Protein AF-A0A9E4IMP9-F1 (afdb_monomer_lite)

Radius of gyration: 40.59 Å; chains: 1; bounding box: 114×47×84 Å

Sequence (137 aa):
MVL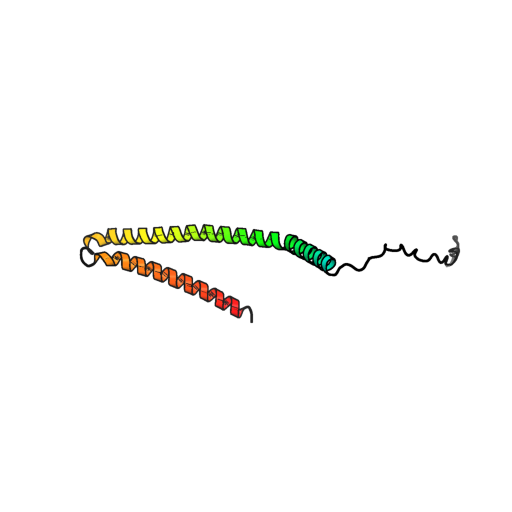ASGDEPRPSDEPAAGTAAPEAEAHPDESPTDPAEALAELRDVALAYFRQEAVDPLRRLAAWLGFGLLGGVFVCTGLVLLALGGLRALQTETGEHLTGSLSWTPYAIVLAGVLVVFLFARSAARARRRDAAEDAQ

Secondary structure (DSSP, 8-state):
--------PPP-----------------------HHHHHHHHHHHHHHHHHHHHHHHHHHHHHHHHHHHHHHHHHHHHHHHHHHHHHHHHHHHHTTTS-GGGTTHHHHHHHHHHHHHHHHHHHHHHHHHHHHHHTT-

Structure (mmCIF, N/CA/C/O backbone):
data_AF-A0A9E4IMP9-F1
#
_entry.id   AF-A0A9E4IMP9-F1
#
loop_
_atom_site.group_PDB
_atom_site.id
_atom_site.type_symbol
_atom_site.label_atom_id
_atom_site.label_alt_id
_atom_site.label_comp_id
_atom_site.label_asym_id
_atom_site.label_entity_id
_atom_site.label_seq_id
_atom_site.pdbx_PDB_ins_code
_atom_site.Cartn_x
_atom_site.Cartn_y
_atom_site.Cartn_z
_atom_site.occupancy
_atom_site.B_iso_or_equiv
_atom_site.auth_seq_id
_atom_site.auth_comp_id
_atom_site.auth_asym_id
_atom_site.auth_atom_id
_atom_site.pdbx_PDB_model_num
ATOM 1 N N . MET A 1 1 ? 81.495 39.789 -25.990 1.00 43.84 1 MET A N 1
ATOM 2 C CA . MET A 1 1 ? 82.438 38.653 -25.933 1.00 43.84 1 MET A CA 1
ATOM 3 C C . MET A 1 1 ? 81.567 37.398 -26.059 1.00 43.84 1 MET A C 1
ATOM 5 O O . MET A 1 1 ? 80.940 37.053 -25.076 1.00 43.84 1 MET A O 1
ATOM 9 N N . VAL A 1 2 ? 81.202 36.863 -27.242 1.00 49.62 2 VAL A N 1
ATOM 10 C CA . VAL A 1 2 ? 82.016 36.474 -28.429 1.00 49.62 2 VAL A CA 1
ATOM 11 C C . VAL A 1 2 ? 83.122 35.550 -27.896 1.00 49.62 2 VAL A C 1
ATOM 13 O O . VAL A 1 2 ? 83.942 36.052 -27.138 1.00 49.62 2 VAL A O 1
ATOM 16 N N . LEU A 1 3 ? 83.133 34.218 -28.065 1.00 47.50 3 LEU A N 1
ATOM 17 C CA . LEU A 1 3 ? 82.966 33.312 -29.229 1.00 47.50 3 LEU A CA 1
ATOM 18 C C . LEU A 1 3 ? 82.565 31.908 -28.696 1.00 47.50 3 LEU A C 1
ATOM 20 O O . LEU A 1 3 ? 82.992 31.571 -27.599 1.00 47.50 3 LEU A O 1
ATOM 24 N N . ALA A 1 4 ? 81.665 31.112 -29.282 1.00 53.44 4 ALA A N 1
ATOM 25 C CA . ALA A 1 4 ? 81.585 30.531 -30.634 1.00 53.44 4 ALA A CA 1
ATOM 26 C C . ALA A 1 4 ? 82.435 29.257 -30.846 1.00 53.44 4 ALA A C 1
ATOM 28 O O . ALA A 1 4 ? 83.555 29.161 -30.355 1.00 53.44 4 ALA A O 1
ATOM 29 N N . SER A 1 5 ? 81.880 28.379 -31.697 1.00 56.06 5 SER A N 1
ATOM 30 C CA . SER A 1 5 ? 82.430 27.150 -32.298 1.00 56.06 5 SER A CA 1
ATOM 31 C C . SER A 1 5 ? 82.220 25.894 -31.449 1.00 56.06 5 SER A C 1
ATOM 33 O O . SER A 1 5 ? 82.822 25.753 -30.395 1.00 56.06 5 SER A O 1
ATOM 35 N N . GLY A 1 6 ? 81.305 24.988 -31.788 1.00 56.25 6 GLY A N 1
ATOM 36 C CA . GLY A 1 6 ? 81.098 24.316 -33.083 1.00 56.25 6 GLY A CA 1
ATOM 37 C C . GLY A 1 6 ? 81.209 22.823 -32.739 1.00 56.25 6 GLY A C 1
ATOM 38 O O . GLY A 1 6 ? 82.089 22.456 -31.972 1.00 56.25 6 GLY A O 1
ATOM 39 N N . ASP A 1 7 ? 80.283 21.942 -33.078 1.00 54.56 7 ASP A N 1
ATOM 40 C CA . ASP A 1 7 ? 79.942 21.542 -34.433 1.00 54.56 7 ASP A CA 1
ATOM 41 C C . ASP A 1 7 ? 78.719 20.617 -34.298 1.00 54.56 7 ASP A C 1
ATOM 43 O O . ASP A 1 7 ? 78.761 19.696 -33.491 1.00 54.56 7 ASP A O 1
ATOM 47 N N . GLU A 1 8 ? 77.629 20.862 -35.019 1.00 62.88 8 GLU A N 1
ATOM 48 C CA . GLU A 1 8 ? 77.058 19.802 -35.854 1.00 62.88 8 GLU A CA 1
ATOM 49 C C . GLU A 1 8 ? 76.106 20.409 -36.899 1.00 62.88 8 GLU A C 1
ATOM 51 O O . GLU A 1 8 ? 75.401 21.392 -36.630 1.00 62.88 8 GLU A O 1
ATOM 56 N N . PRO A 1 9 ? 76.160 19.888 -38.135 1.00 60.47 9 PRO A N 1
ATOM 57 C CA . PRO A 1 9 ? 75.610 20.528 -39.312 1.00 60.47 9 PRO A CA 1
ATOM 58 C C . PRO A 1 9 ? 74.088 20.397 -39.422 1.00 60.47 9 PRO A C 1
ATOM 60 O O . PRO A 1 9 ? 73.427 19.524 -38.870 1.00 60.47 9 PRO A O 1
ATOM 63 N N . ARG A 1 10 ? 73.562 21.354 -40.178 1.00 59.31 10 ARG A N 1
ATOM 64 C CA . ARG A 1 10 ? 72.162 21.644 -40.474 1.00 59.31 10 ARG A CA 1
ATOM 65 C C . ARG A 1 10 ? 71.454 20.541 -41.306 1.00 59.31 10 ARG A C 1
ATOM 67 O O . ARG A 1 10 ? 72.114 19.671 -41.862 1.00 59.31 10 ARG A O 1
ATOM 74 N N . PRO A 1 11 ? 70.112 20.627 -41.434 1.00 62.69 11 PRO A N 1
ATOM 75 C CA . PRO A 1 11 ? 69.240 19.632 -42.048 1.00 62.69 11 PRO A CA 1
ATOM 76 C C . PRO A 1 11 ? 69.387 19.627 -43.570 1.00 62.69 11 PRO A C 1
ATOM 78 O O . PRO A 1 11 ? 69.729 20.667 -44.135 1.00 62.69 11 PRO A O 1
ATOM 81 N N . SER A 1 12 ? 69.041 18.500 -44.200 1.00 59.84 12 SER A N 1
ATOM 82 C CA . SER A 1 12 ? 68.355 18.346 -45.505 1.00 59.84 12 SER A CA 1
ATOM 83 C C . SER A 1 12 ? 68.834 17.069 -46.196 1.00 59.84 12 SER A C 1
ATOM 85 O O . SER A 1 12 ? 69.651 17.153 -47.096 1.00 59.84 12 SER A O 1
ATOM 87 N N . ASP A 1 13 ? 68.306 15.916 -45.787 1.00 53.47 13 ASP A N 1
ATOM 88 C CA . ASP A 1 13 ? 68.267 14.696 -46.607 1.00 53.47 13 ASP A CA 1
ATOM 89 C C . ASP A 1 13 ? 67.011 13.897 -46.220 1.00 53.47 13 ASP A C 1
ATOM 91 O O . ASP A 1 13 ? 67.060 12.732 -45.837 1.00 53.47 13 ASP A O 1
ATOM 95 N N . GLU A 1 14 ? 65.851 14.555 -46.270 1.00 59.81 14 GLU A N 1
ATOM 96 C CA . GLU A 1 14 ? 64.596 13.832 -46.456 1.00 59.81 14 GLU A CA 1
ATOM 97 C C . GLU A 1 14 ? 64.316 13.871 -47.965 1.00 59.81 14 GLU A C 1
ATOM 99 O O . GLU A 1 14 ? 63.951 14.929 -48.493 1.00 59.81 14 GLU A O 1
ATOM 104 N N . PRO A 1 15 ? 64.583 12.785 -48.715 1.00 58.00 15 PRO A N 1
ATOM 105 C CA . PRO A 1 15 ? 64.223 12.741 -50.116 1.00 58.00 15 PRO A CA 1
ATOM 106 C C . PRO A 1 15 ? 62.699 12.759 -50.213 1.00 58.00 15 PRO A C 1
ATOM 108 O O . PRO A 1 15 ? 62.017 11.806 -49.851 1.00 58.00 15 PRO A O 1
ATOM 111 N N . ALA A 1 16 ? 62.205 13.903 -50.678 1.00 50.81 16 ALA A N 1
ATOM 112 C CA . ALA A 1 16 ? 61.008 14.100 -51.478 1.00 50.81 16 ALA A CA 1
ATOM 113 C C . ALA A 1 16 ? 60.050 12.901 -51.569 1.00 50.81 16 ALA A C 1
ATOM 115 O O . ALA A 1 16 ? 60.331 11.917 -52.249 1.00 50.81 16 ALA A O 1
ATOM 116 N N . ALA A 1 17 ? 58.856 13.092 -51.003 1.00 54.50 17 ALA A N 1
ATOM 117 C CA . ALA A 1 17 ? 57.592 12.859 -51.701 1.00 54.50 17 ALA A CA 1
ATOM 118 C C . ALA A 1 17 ? 57.585 11.643 -52.650 1.00 54.50 17 ALA A C 1
ATOM 120 O O . ALA A 1 17 ? 57.428 11.768 -53.865 1.00 54.50 17 ALA A O 1
ATOM 121 N N . GLY A 1 18 ? 57.725 10.454 -52.070 1.00 46.38 18 GLY A N 1
ATOM 122 C CA . GLY A 1 18 ? 57.320 9.199 -52.683 1.00 46.38 18 GLY A CA 1
ATOM 123 C C . GLY A 1 18 ? 55.836 8.989 -52.431 1.00 46.38 18 GLY A C 1
ATOM 124 O O . GLY A 1 18 ? 55.446 8.413 -51.423 1.00 46.38 18 GLY A O 1
ATOM 125 N N . THR A 1 19 ? 55.020 9.503 -53.342 1.00 54.66 19 THR A N 1
ATOM 126 C CA . THR A 1 19 ? 53.596 9.208 -53.513 1.00 54.66 19 THR A CA 1
ATOM 127 C C . THR A 1 19 ? 53.361 7.692 -53.528 1.00 54.66 19 THR A C 1
ATOM 129 O O . THR A 1 19 ? 53.416 7.066 -54.582 1.00 54.66 19 THR A O 1
ATOM 132 N N . ALA A 1 20 ? 53.091 7.093 -52.371 1.00 52.06 20 ALA A N 1
ATOM 133 C CA . ALA A 1 20 ? 52.393 5.820 -52.279 1.00 52.06 20 ALA A CA 1
ATOM 134 C C . ALA A 1 20 ? 50.981 6.153 -51.806 1.00 52.06 20 ALA A C 1
ATOM 136 O O . ALA A 1 20 ? 50.750 6.503 -50.649 1.00 52.06 20 ALA A O 1
ATOM 137 N N . ALA A 1 21 ? 50.070 6.168 -52.776 1.00 53.25 21 ALA A N 1
ATOM 138 C CA . ALA A 1 21 ? 48.642 6.279 -52.563 1.00 53.25 21 ALA A CA 1
ATOM 139 C C . ALA A 1 21 ? 48.200 5.337 -51.430 1.00 53.25 21 ALA A C 1
ATOM 141 O O . ALA A 1 21 ? 48.771 4.252 -51.304 1.00 53.25 21 ALA A O 1
ATOM 142 N N . PRO A 1 22 ? 47.188 5.711 -50.629 1.00 59.06 22 PRO A N 1
ATOM 143 C CA . PRO A 1 22 ? 46.553 4.742 -49.756 1.00 59.06 22 PRO A CA 1
ATOM 144 C C . PRO A 1 22 ? 46.055 3.614 -50.658 1.00 59.06 22 PRO A C 1
ATOM 146 O O . PRO A 1 22 ? 45.218 3.846 -51.534 1.00 59.06 22 PRO A O 1
ATOM 149 N N . GLU A 1 23 ? 46.628 2.421 -50.503 1.00 56.97 23 GLU A N 1
ATOM 150 C CA . GLU A 1 23 ? 46.016 1.199 -50.995 1.00 56.97 23 GLU A CA 1
ATOM 151 C C . GLU A 1 23 ? 44.609 1.202 -50.421 1.00 56.97 23 GLU A C 1
ATOM 153 O O . GLU A 1 23 ? 44.392 1.060 -49.218 1.00 56.97 23 GLU A O 1
ATOM 158 N N . ALA A 1 24 ? 43.656 1.496 -51.298 1.00 59.00 24 ALA A N 1
ATOM 159 C CA . ALA A 1 24 ? 42.267 1.213 -51.077 1.00 59.00 24 ALA A CA 1
ATOM 160 C C . ALA A 1 24 ? 42.197 -0.297 -50.862 1.00 59.00 24 ALA A C 1
ATOM 162 O O . ALA A 1 24 ? 42.099 -1.061 -51.823 1.00 59.00 24 ALA A O 1
ATOM 163 N N . GLU A 1 25 ? 42.308 -0.726 -49.602 1.00 56.78 25 GLU A N 1
ATOM 164 C CA . GLU A 1 25 ? 41.742 -1.992 -49.183 1.00 56.78 25 GLU A CA 1
ATOM 165 C C . GLU A 1 25 ? 40.277 -1.914 -49.585 1.00 56.78 25 GLU A C 1
ATOM 167 O O . GLU A 1 25 ? 39.465 -1.199 -48.996 1.00 56.78 25 GLU A O 1
ATOM 172 N N . ALA A 1 26 ? 39.991 -2.557 -50.711 1.00 54.88 26 ALA A N 1
ATOM 173 C CA . ALA A 1 26 ? 38.660 -2.766 -51.205 1.00 54.88 26 ALA A CA 1
ATOM 174 C C . ALA A 1 26 ? 37.914 -3.519 -50.107 1.00 54.88 26 ALA A C 1
ATOM 176 O O . ALA A 1 26 ? 38.079 -4.729 -49.944 1.00 54.88 26 ALA A O 1
ATOM 177 N N . HIS A 1 27 ? 37.123 -2.775 -49.336 1.00 57.88 27 HIS A N 1
ATOM 178 C CA . HIS A 1 27 ? 36.066 -3.342 -48.525 1.00 57.88 27 HIS A CA 1
ATOM 179 C C . HIS A 1 27 ? 35.251 -4.237 -49.468 1.00 57.88 27 HIS A C 1
ATOM 181 O O . HIS A 1 27 ? 34.791 -3.739 -50.503 1.00 57.88 27 HIS A O 1
ATOM 187 N N . PRO A 1 28 ? 35.167 -5.554 -49.215 1.00 64.62 28 PRO A N 1
ATOM 188 C CA . PRO A 1 28 ? 34.462 -6.448 -50.112 1.00 64.62 28 PRO A CA 1
ATOM 189 C C . PRO A 1 28 ? 33.013 -5.968 -50.203 1.00 64.62 28 PRO A C 1
ATOM 191 O O . PRO A 1 28 ? 32.374 -5.724 -49.184 1.00 64.62 28 PRO A O 1
ATOM 194 N N . ASP A 1 29 ? 32.587 -5.759 -51.446 1.00 53.56 29 ASP A N 1
ATOM 195 C CA . ASP A 1 29 ? 31.243 -5.467 -51.943 1.00 53.56 29 ASP A CA 1
ATOM 196 C C . ASP A 1 29 ? 30.131 -5.684 -50.898 1.00 53.56 29 ASP A C 1
ATOM 198 O O . ASP A 1 29 ? 29.683 -6.810 -50.670 1.00 53.56 29 ASP A O 1
ATOM 202 N N . GLU A 1 30 ? 29.690 -4.602 -50.246 1.00 60.16 30 GLU A N 1
ATOM 203 C CA . GLU A 1 30 ? 28.435 -4.606 -49.498 1.00 60.16 30 GLU A CA 1
ATOM 204 C C . GLU A 1 30 ? 27.300 -4.709 -50.521 1.00 60.16 30 GLU A C 1
ATOM 206 O O . GLU A 1 30 ? 26.788 -3.715 -51.039 1.00 60.16 30 GLU A O 1
ATOM 211 N N . SER A 1 31 ? 26.935 -5.946 -50.857 1.00 63.62 31 SER A N 1
ATOM 212 C CA . SER A 1 31 ? 25.719 -6.250 -51.605 1.00 63.62 31 SER A CA 1
ATOM 213 C C . SER A 1 31 ? 24.531 -5.532 -50.953 1.00 63.62 31 SER A C 1
ATOM 215 O O . SER A 1 31 ? 24.457 -5.531 -49.723 1.00 63.62 31 SER A O 1
ATOM 217 N N . PRO A 1 32 ? 23.597 -4.945 -51.729 1.00 60.81 32 PRO A N 1
ATOM 218 C CA . PRO A 1 32 ? 22.490 -4.169 -51.182 1.00 60.81 32 PRO A CA 1
ATOM 219 C C . PRO A 1 32 ? 21.728 -5.016 -50.165 1.00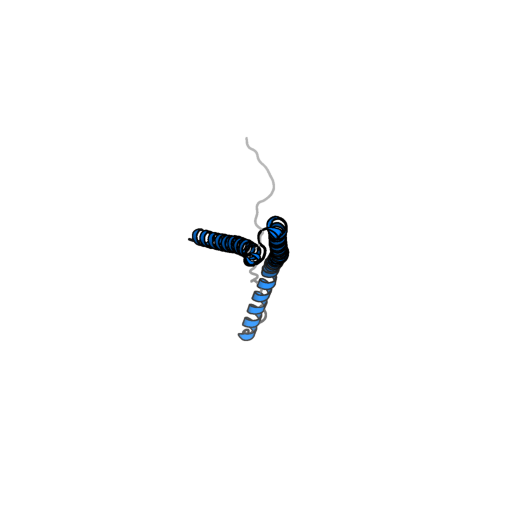 60.81 32 PRO A C 1
ATOM 221 O O . PRO A 1 32 ? 21.077 -5.991 -50.542 1.00 60.81 32 PRO A O 1
ATOM 224 N N . THR A 1 33 ? 21.853 -4.661 -48.884 1.00 67.69 33 THR A N 1
ATOM 225 C CA . THR A 1 33 ? 21.172 -5.329 -47.778 1.00 67.69 33 THR A CA 1
ATOM 226 C C . THR A 1 33 ? 19.691 -5.393 -48.119 1.00 67.69 33 THR A C 1
ATOM 228 O O . THR A 1 33 ? 19.067 -4.355 -48.371 1.00 67.69 33 THR A O 1
ATOM 231 N N . ASP A 1 34 ? 19.127 -6.602 -48.170 1.00 83.00 34 ASP A N 1
ATOM 232 C CA . ASP A 1 34 ? 17.681 -6.764 -48.292 1.00 83.00 34 ASP A CA 1
ATOM 233 C C . ASP A 1 34 ? 17.049 -5.908 -47.178 1.00 83.00 34 ASP A C 1
ATOM 235 O O . ASP A 1 34 ? 17.462 -6.027 -46.020 1.00 83.00 34 ASP A O 1
ATOM 239 N N . PRO A 1 35 ? 16.098 -5.001 -47.468 1.00 83.00 35 PRO A N 1
ATOM 240 C CA . PRO A 1 35 ? 15.471 -4.166 -46.443 1.00 83.00 35 PRO A CA 1
ATOM 241 C C . PRO A 1 35 ? 14.955 -4.967 -45.236 1.00 83.00 35 PRO A C 1
ATOM 243 O O . PRO A 1 35 ? 14.890 -4.429 -44.129 1.00 83.00 35 PRO A O 1
ATOM 246 N N . ALA A 1 36 ? 14.619 -6.250 -45.418 1.00 86.38 36 ALA A N 1
ATOM 247 C CA . ALA A 1 36 ? 14.261 -7.152 -44.325 1.00 86.38 36 ALA A CA 1
ATOM 248 C C . ALA A 1 36 ? 15.443 -7.506 -43.397 1.00 86.38 36 ALA A C 1
ATOM 250 O O . ALA A 1 36 ? 15.256 -7.609 -42.182 1.00 86.38 36 ALA A O 1
ATOM 251 N N . GLU A 1 37 ? 16.645 -7.668 -43.946 1.00 88.44 37 GLU A N 1
ATOM 252 C CA . GLU A 1 37 ? 17.877 -7.971 -43.211 1.00 88.44 37 GLU A CA 1
ATOM 253 C C . GLU A 1 37 ? 18.371 -6.742 -42.438 1.00 88.44 37 GLU A C 1
ATOM 255 O O . GLU A 1 37 ? 18.650 -6.843 -41.244 1.00 88.44 37 GLU A O 1
ATOM 260 N N . ALA A 1 38 ? 18.305 -5.551 -43.042 1.00 86.88 38 ALA A N 1
ATOM 261 C CA . ALA A 1 38 ? 18.614 -4.293 -42.354 1.00 86.88 38 ALA A CA 1
ATOM 262 C C . ALA A 1 38 ? 17.669 -4.037 -41.161 1.00 86.88 38 ALA A C 1
ATOM 264 O O . ALA A 1 38 ? 18.096 -3.611 -40.087 1.00 86.88 38 ALA A O 1
ATOM 265 N N . LEU A 1 39 ? 16.370 -4.337 -41.312 1.00 91.00 39 LEU A N 1
ATOM 266 C CA . LEU A 1 39 ? 15.404 -4.265 -40.206 1.00 91.00 39 LEU A CA 1
ATOM 267 C C . LEU A 1 39 ? 15.713 -5.278 -39.095 1.00 91.00 39 LEU A C 1
ATOM 269 O O . LEU A 1 39 ? 15.497 -4.984 -37.915 1.00 91.00 39 LEU A O 1
ATOM 273 N N . ALA A 1 40 ? 16.175 -6.473 -39.465 1.00 92.62 40 ALA A N 1
ATOM 274 C CA . ALA A 1 40 ? 16.565 -7.509 -38.518 1.00 92.62 40 ALA A CA 1
ATOM 275 C C . ALA A 1 40 ? 17.842 -7.139 -37.744 1.00 92.62 40 ALA A C 1
ATOM 277 O O . ALA A 1 40 ? 17.940 -7.432 -36.557 1.00 92.62 40 ALA A O 1
ATOM 278 N N . GLU A 1 41 ? 18.776 -6.430 -38.364 1.00 89.38 41 GLU A N 1
ATOM 279 C CA . GLU A 1 41 ? 19.962 -5.920 -37.679 1.00 89.38 41 GLU A CA 1
ATOM 280 C C . GLU A 1 41 ? 19.612 -4.757 -36.736 1.00 89.38 41 GLU A C 1
ATOM 282 O O . GLU A 1 41 ? 19.968 -4.768 -35.556 1.00 89.38 41 GLU A O 1
ATOM 287 N N . LEU A 1 42 ? 18.804 -3.799 -37.206 1.00 90.06 42 LEU A N 1
ATOM 288 C CA . LEU A 1 42 ? 18.329 -2.667 -36.400 1.00 90.06 42 LEU A CA 1
ATOM 289 C C . LEU A 1 42 ? 17.556 -3.121 -35.157 1.00 90.06 42 LEU A C 1
ATOM 291 O O . LEU A 1 42 ? 17.778 -2.593 -34.063 1.00 90.06 42 LEU A O 1
ATOM 295 N N . ARG A 1 43 ? 16.647 -4.098 -35.300 1.00 92.62 43 ARG A N 1
ATOM 296 C CA . ARG A 1 43 ? 15.903 -4.632 -34.148 1.00 92.62 43 ARG A CA 1
ATOM 297 C C . ARG A 1 43 ? 16.840 -5.346 -33.173 1.00 92.62 43 ARG A C 1
ATOM 299 O O . ARG A 1 43 ? 16.618 -5.234 -31.972 1.00 92.62 43 ARG A O 1
ATOM 306 N N . ASP A 1 44 ? 17.850 -6.068 -33.658 1.00 93.12 44 ASP A N 1
ATOM 307 C CA . ASP A 1 44 ? 18.734 -6.865 -32.808 1.00 93.12 44 ASP A CA 1
ATOM 308 C C . ASP A 1 44 ? 19.645 -5.936 -31.995 1.00 93.12 44 ASP A C 1
ATOM 310 O O . ASP A 1 44 ? 19.778 -6.115 -30.781 1.00 93.12 44 ASP A O 1
ATOM 314 N N . VAL A 1 45 ? 20.154 -4.865 -32.613 1.00 89.62 45 VAL A N 1
ATOM 315 C CA . VAL A 1 45 ? 20.899 -3.794 -31.929 1.00 89.62 45 VAL A CA 1
ATOM 316 C C . VAL A 1 45 ? 20.010 -3.050 -30.925 1.00 89.62 45 VAL A C 1
ATOM 318 O O . VAL A 1 45 ? 20.413 -2.843 -29.776 1.00 89.62 45 VAL A O 1
ATOM 321 N N . ALA A 1 46 ? 18.777 -2.695 -31.302 1.00 89.38 46 ALA A N 1
ATOM 322 C CA . ALA A 1 46 ? 17.835 -2.044 -30.391 1.00 89.38 46 ALA A CA 1
ATOM 323 C C . ALA A 1 46 ? 17.498 -2.940 -29.189 1.00 89.38 46 ALA A C 1
ATOM 325 O O . ALA A 1 46 ? 17.508 -2.487 -28.042 1.00 89.38 46 ALA A O 1
ATOM 326 N N . LEU A 1 47 ? 17.239 -4.227 -29.431 1.00 89.50 47 LEU A N 1
ATOM 327 C CA . LEU A 1 47 ? 16.936 -5.199 -28.387 1.00 89.50 47 LEU A CA 1
ATOM 328 C C . LEU A 1 47 ? 18.141 -5.423 -27.467 1.00 89.50 47 LEU A C 1
ATOM 330 O O . LEU A 1 47 ? 17.961 -5.517 -26.252 1.00 89.50 47 LEU A O 1
ATOM 334 N N . ALA A 1 48 ? 19.356 -5.466 -28.016 1.00 88.19 48 ALA A N 1
ATOM 335 C CA . ALA A 1 48 ? 20.588 -5.564 -27.241 1.00 88.19 48 ALA A CA 1
ATOM 336 C C . ALA A 1 48 ? 20.770 -4.355 -26.311 1.00 88.19 48 ALA A C 1
ATOM 338 O O . ALA A 1 48 ? 21.091 -4.540 -25.135 1.00 88.19 48 ALA A O 1
ATOM 339 N N . TYR A 1 49 ? 20.471 -3.145 -26.791 1.00 85.75 49 TYR A N 1
ATOM 340 C CA . TYR A 1 49 ? 20.529 -1.930 -25.977 1.00 85.75 49 TYR A CA 1
ATOM 341 C C . TYR A 1 49 ? 19.481 -1.936 -24.859 1.00 85.75 49 TYR A C 1
ATOM 343 O O . TYR A 1 49 ? 19.812 -1.720 -23.694 1.00 85.75 49 TYR A O 1
ATOM 351 N N . PHE A 1 50 ? 18.228 -2.288 -25.174 1.00 87.38 50 PHE A N 1
ATOM 352 C CA . PHE A 1 50 ? 17.202 -2.474 -24.145 1.00 87.38 50 PHE A CA 1
ATOM 353 C C . PHE A 1 50 ? 17.615 -3.540 -23.127 1.00 87.38 50 PHE A C 1
ATOM 355 O O . PHE A 1 50 ? 17.398 -3.367 -21.934 1.00 87.38 50 PHE A O 1
ATOM 362 N N . ARG A 1 51 ? 18.237 -4.641 -23.552 1.00 84.38 51 ARG A N 1
ATOM 363 C CA . ARG A 1 51 ? 18.700 -5.690 -22.635 1.00 84.38 51 ARG A CA 1
ATOM 364 C C . ARG A 1 51 ? 19.842 -5.209 -21.734 1.00 84.38 51 ARG A C 1
ATOM 366 O O . ARG A 1 51 ? 19.892 -5.630 -20.583 1.00 84.38 51 ARG A O 1
ATOM 373 N N . GLN A 1 52 ? 20.736 -4.359 -22.229 1.00 81.75 52 GLN A N 1
ATOM 374 C CA . GLN A 1 52 ? 21.846 -3.819 -21.441 1.00 81.75 52 GLN A CA 1
ATOM 375 C C . GLN A 1 52 ? 21.363 -2.771 -20.443 1.00 81.75 52 GLN A C 1
ATOM 377 O O . GLN A 1 52 ? 21.633 -2.891 -19.249 1.00 81.75 52 GLN A O 1
ATOM 382 N N . GLU A 1 53 ? 20.565 -1.815 -20.905 1.00 83.44 53 GLU A N 1
ATOM 383 C CA . GLU A 1 53 ? 20.205 -0.664 -20.084 1.00 83.44 53 GLU A CA 1
ATOM 384 C C . GLU A 1 53 ? 18.934 -0.898 -19.253 1.00 83.44 53 GLU A C 1
ATOM 386 O O . GLU A 1 53 ? 18.753 -0.249 -18.227 1.00 83.44 53 GLU A O 1
ATOM 391 N N . ALA A 1 54 ? 18.046 -1.833 -19.634 1.00 85.44 54 ALA A N 1
ATOM 392 C CA . ALA A 1 54 ? 16.768 -2.044 -18.938 1.00 85.44 54 ALA A CA 1
ATOM 393 C C . ALA A 1 54 ? 16.803 -3.108 -17.829 1.00 85.44 54 ALA A C 1
ATOM 395 O O . ALA A 1 54 ? 15.914 -3.124 -16.973 1.00 85.44 54 ALA A O 1
ATOM 396 N N . VAL A 1 55 ? 17.799 -4.000 -17.794 1.00 87.19 55 VAL A N 1
ATOM 397 C CA . VAL A 1 55 ? 17.842 -5.078 -16.785 1.00 87.19 55 VAL A CA 1
ATOM 398 C C . VAL A 1 55 ? 18.071 -4.522 -15.380 1.00 87.19 55 VAL A C 1
ATOM 400 O O . VAL A 1 55 ? 17.359 -4.897 -14.445 1.00 87.19 55 VAL A O 1
ATOM 403 N N . ASP A 1 56 ? 19.014 -3.596 -15.229 1.00 84.69 56 ASP A N 1
ATOM 404 C CA . ASP A 1 56 ? 19.292 -2.943 -13.950 1.00 84.69 56 ASP A CA 1
ATOM 405 C C . ASP A 1 56 ? 18.105 -2.131 -13.399 1.00 84.69 56 ASP A C 1
ATOM 407 O O . ASP A 1 56 ? 17.734 -2.343 -12.234 1.00 84.69 56 ASP A O 1
ATOM 411 N N . PRO A 1 57 ? 17.440 -1.252 -14.176 1.00 86.31 57 PRO A N 1
ATOM 412 C CA . PRO A 1 57 ? 16.255 -0.548 -13.696 1.00 86.31 57 PRO A CA 1
ATOM 413 C C . PRO A 1 57 ? 15.084 -1.500 -13.427 1.00 86.31 57 PRO A C 1
ATOM 415 O O . PRO A 1 57 ? 14.389 -1.321 -12.423 1.00 86.31 57 PRO A O 1
ATOM 418 N N . LEU A 1 58 ? 14.896 -2.558 -14.224 1.00 91.12 58 LEU A N 1
ATOM 419 C CA . LEU A 1 58 ? 13.840 -3.541 -13.971 1.00 91.12 58 LEU A CA 1
ATOM 420 C C . LEU A 1 58 ? 14.086 -4.325 -12.676 1.00 91.12 58 LEU A C 1
ATOM 422 O O . LEU A 1 58 ? 13.149 -4.550 -11.908 1.00 91.12 58 LEU A O 1
ATOM 426 N N . ARG A 1 59 ? 15.338 -4.691 -12.378 1.00 90.56 59 ARG A N 1
ATOM 427 C CA . ARG A 1 59 ? 15.690 -5.370 -11.121 1.00 90.56 59 ARG A CA 1
ATOM 428 C C . ARG A 1 59 ? 15.419 -4.482 -9.909 1.00 90.56 59 ARG A C 1
ATOM 430 O O . ARG A 1 59 ? 14.897 -4.964 -8.903 1.00 90.56 59 ARG A O 1
ATOM 437 N N . ARG A 1 60 ? 15.736 -3.187 -10.003 1.00 89.44 60 ARG A N 1
ATOM 438 C CA . ARG A 1 60 ? 15.432 -2.208 -8.945 1.00 89.44 60 ARG A CA 1
ATOM 439 C C . ARG A 1 60 ? 13.926 -2.036 -8.754 1.00 89.44 60 ARG A C 1
ATOM 441 O O . ARG A 1 60 ? 13.466 -2.035 -7.614 1.00 89.44 60 ARG A O 1
ATOM 448 N N . LEU A 1 61 ? 13.161 -1.957 -9.842 1.00 93.69 61 LEU A N 1
ATOM 449 C CA . LEU A 1 61 ? 11.702 -1.875 -9.790 1.00 93.69 61 LEU A CA 1
ATOM 450 C C . LEU A 1 61 ? 11.084 -3.134 -9.173 1.00 93.69 61 LEU A C 1
ATOM 452 O O . LEU A 1 61 ? 10.217 -3.025 -8.310 1.00 93.69 61 LEU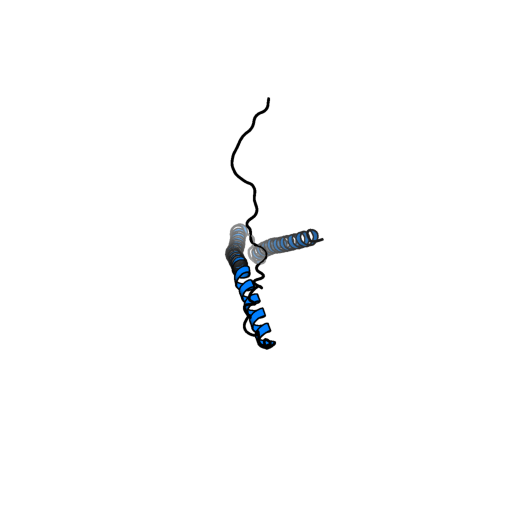 A O 1
ATOM 456 N N . ALA A 1 62 ? 11.553 -4.319 -9.567 1.00 91.31 62 ALA A N 1
ATOM 457 C CA . ALA A 1 62 ? 11.092 -5.589 -9.014 1.00 91.31 62 ALA A CA 1
ATOM 458 C C . ALA A 1 62 ? 11.388 -5.691 -7.511 1.00 91.31 62 ALA A C 1
ATOM 460 O O . ALA A 1 62 ? 10.518 -6.097 -6.742 1.00 91.31 62 ALA A O 1
ATOM 461 N N . ALA A 1 63 ? 12.578 -5.265 -7.078 1.00 93.81 63 ALA A N 1
ATOM 462 C CA . ALA A 1 63 ? 12.919 -5.201 -5.661 1.00 93.81 63 ALA A CA 1
ATOM 463 C C . ALA A 1 63 ? 12.003 -4.223 -4.909 1.00 93.81 63 ALA A C 1
ATOM 465 O O . ALA A 1 63 ? 11.412 -4.598 -3.899 1.00 93.81 63 ALA A O 1
ATOM 466 N N . TRP A 1 64 ? 11.825 -3.000 -5.419 1.00 94.19 64 TRP A N 1
ATOM 467 C CA . TRP A 1 64 ? 10.940 -1.999 -4.814 1.00 94.19 64 TRP A CA 1
ATOM 468 C C . TRP A 1 64 ? 9.492 -2.489 -4.711 1.00 94.19 64 TRP A C 1
ATOM 470 O O . TRP A 1 64 ? 8.873 -2.372 -3.654 1.00 94.19 64 TRP A O 1
ATOM 480 N N . LEU A 1 65 ? 8.972 -3.100 -5.776 1.00 95.75 65 LEU A N 1
ATOM 481 C CA . LEU A 1 65 ? 7.634 -3.676 -5.792 1.00 95.75 65 LEU A CA 1
ATOM 482 C C . LEU A 1 65 ? 7.515 -4.834 -4.796 1.00 95.75 65 LEU A C 1
ATOM 484 O O . LEU A 1 65 ? 6.522 -4.909 -4.079 1.00 95.75 65 LEU A O 1
ATOM 488 N N . GLY A 1 66 ? 8.532 -5.694 -4.703 1.00 95.75 66 GLY A N 1
ATOM 489 C CA . GLY A 1 66 ? 8.594 -6.779 -3.724 1.00 95.75 66 GLY A CA 1
ATOM 490 C C . GLY A 1 66 ? 8.551 -6.269 -2.281 1.00 95.75 66 GLY A C 1
ATOM 491 O O . GLY A 1 66 ? 7.739 -6.747 -1.487 1.00 95.75 66 GLY A O 1
ATOM 492 N N . PHE A 1 67 ? 9.349 -5.249 -1.952 1.00 94.88 67 PHE A N 1
ATOM 493 C CA . PHE A 1 67 ? 9.300 -4.595 -0.639 1.00 94.88 67 PHE A CA 1
ATOM 494 C C . PHE A 1 67 ? 7.949 -3.916 -0.383 1.00 94.88 67 PHE A C 1
ATOM 496 O O . PHE A 1 67 ? 7.424 -4.001 0.728 1.00 94.88 67 PHE A O 1
ATOM 503 N N . GLY A 1 68 ? 7.356 -3.296 -1.405 1.00 94.19 68 GLY A N 1
ATOM 504 C CA . GLY A 1 68 ? 6.021 -2.706 -1.331 1.00 94.19 68 GLY A CA 1
ATOM 505 C C . GLY A 1 68 ? 4.932 -3.744 -1.054 1.00 94.19 68 GLY A C 1
ATOM 506 O O . GLY A 1 68 ? 4.070 -3.515 -0.209 1.00 94.19 68 GLY A O 1
ATOM 507 N N . LEU A 1 69 ? 4.994 -4.906 -1.705 1.00 96.50 69 LEU A N 1
ATOM 508 C CA . LEU A 1 69 ? 4.048 -6.002 -1.497 1.00 96.50 69 LEU A CA 1
ATOM 509 C C . LEU A 1 69 ? 4.188 -6.601 -0.098 1.00 96.50 69 LEU A C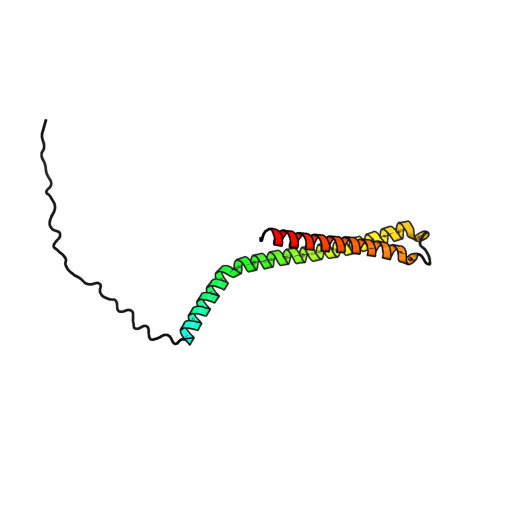 1
ATOM 511 O O . LEU A 1 69 ? 3.190 -6.779 0.597 1.00 96.50 69 LEU A O 1
ATOM 515 N N . LEU A 1 70 ? 5.423 -6.860 0.334 1.00 97.19 70 LEU A N 1
ATOM 516 C CA . LEU A 1 70 ? 5.703 -7.403 1.660 1.00 97.19 70 LEU A CA 1
ATOM 517 C C . LEU A 1 70 ? 5.249 -6.438 2.764 1.00 97.19 70 LEU A C 1
ATOM 519 O O . LEU A 1 70 ? 4.558 -6.843 3.700 1.00 97.19 70 LEU A O 1
ATOM 523 N N . GLY A 1 71 ? 5.567 -5.150 2.615 1.00 95.69 71 GLY A N 1
ATOM 524 C CA . GLY A 1 71 ? 5.068 -4.099 3.497 1.00 95.69 71 GLY A CA 1
ATOM 525 C C . GLY A 1 71 ? 3.542 -4.006 3.468 1.00 95.69 71 GLY A C 1
ATOM 526 O O . GLY A 1 71 ? 2.914 -3.905 4.518 1.00 95.69 71 GLY A O 1
ATOM 527 N N . GLY A 1 72 ? 2.932 -4.124 2.287 1.00 95.25 72 GLY A N 1
ATOM 528 C CA . GLY A 1 72 ? 1.481 -4.140 2.109 1.00 95.25 72 GLY A CA 1
ATOM 529 C C . GLY A 1 72 ? 0.802 -5.283 2.863 1.00 95.25 72 GLY A C 1
ATOM 530 O O . GLY A 1 72 ? -0.189 -5.048 3.554 1.00 95.25 72 GLY A O 1
ATOM 531 N N . VAL A 1 73 ? 1.363 -6.494 2.807 1.00 97.31 73 VAL A N 1
ATOM 532 C CA . VAL A 1 73 ? 0.878 -7.649 3.582 1.00 97.31 73 VAL A CA 1
ATOM 533 C C . VAL A 1 73 ? 0.963 -7.370 5.081 1.00 97.31 73 VAL A C 1
ATOM 535 O O . VAL A 1 73 ? -0.003 -7.619 5.806 1.00 97.31 73 VAL A O 1
ATOM 538 N N . PHE A 1 74 ? 2.082 -6.815 5.549 1.00 97.31 74 PHE A N 1
ATOM 539 C CA . PHE A 1 74 ? 2.283 -6.514 6.966 1.00 97.31 74 PHE A CA 1
ATOM 540 C C . PHE A 1 74 ? 1.309 -5.440 7.470 1.00 97.31 74 PHE A C 1
ATOM 542 O O . PHE A 1 74 ? 0.672 -5.614 8.508 1.00 97.31 74 PHE A O 1
ATOM 549 N N . VAL A 1 75 ? 1.126 -4.363 6.700 1.00 94.50 75 VAL A N 1
ATOM 550 C CA . VAL A 1 75 ? 0.172 -3.286 7.006 1.00 94.50 75 VAL A CA 1
ATOM 551 C C . VAL A 1 75 ? -1.265 -3.805 6.992 1.00 94.50 75 VAL A C 1
ATOM 553 O O . VAL A 1 75 ? -2.019 -3.527 7.921 1.00 94.50 75 VAL A O 1
ATOM 556 N N . CYS A 1 76 ? -1.648 -4.588 5.980 1.00 94.12 76 CYS A N 1
ATOM 557 C CA . CYS A 1 76 ? -2.985 -5.174 5.892 1.00 94.12 76 CYS A CA 1
ATOM 558 C C . CYS A 1 76 ? -3.273 -6.082 7.095 1.00 94.12 76 CYS A C 1
ATOM 560 O O . CYS A 1 76 ? -4.293 -5.921 7.765 1.00 94.12 76 CYS A O 1
ATOM 562 N N . THR A 1 77 ? -2.331 -6.968 7.423 1.00 96.50 77 THR A N 1
ATOM 563 C CA . THR A 1 77 ? -2.435 -7.867 8.580 1.00 96.50 77 THR A CA 1
ATOM 564 C C . THR A 1 77 ? -2.547 -7.077 9.884 1.00 96.50 77 THR A C 1
ATOM 566 O O . THR A 1 77 ? -3.436 -7.343 10.692 1.00 96.50 77 THR A O 1
ATOM 569 N N . GLY A 1 78 ? -1.696 -6.066 10.077 1.00 94.75 78 GLY A N 1
ATOM 570 C CA . GLY A 1 78 ? -1.726 -5.203 11.256 1.00 94.75 78 GLY A CA 1
ATOM 571 C C . GLY A 1 78 ? -3.052 -4.459 11.414 1.00 94.75 78 GLY A C 1
ATOM 572 O O . GLY A 1 78 ? -3.592 -4.417 12.515 1.00 94.75 78 GLY A O 1
ATOM 573 N N . LEU A 1 79 ? -3.624 -3.937 10.325 1.00 92.69 79 LEU A N 1
ATOM 574 C CA . LEU A 1 79 ? -4.929 -3.267 10.354 1.00 92.69 79 LEU A CA 1
ATOM 575 C C . LEU A 1 79 ? -6.069 -4.223 10.725 1.00 92.69 79 LEU A C 1
ATOM 577 O O . LEU A 1 79 ? -6.946 -3.841 11.497 1.00 92.69 79 LEU A O 1
ATOM 581 N N . VAL A 1 80 ? -6.046 -5.465 10.230 1.00 91.88 80 VAL A N 1
ATOM 582 C CA . VAL A 1 80 ? -7.034 -6.490 10.611 1.00 91.88 80 VAL A CA 1
ATOM 583 C C . VAL A 1 80 ? -6.915 -6.827 12.095 1.00 91.88 80 VAL A C 1
ATOM 585 O O . VAL A 1 80 ? -7.920 -6.823 12.806 1.00 91.88 80 VAL A O 1
ATOM 588 N N . LEU A 1 81 ? -5.697 -7.075 12.583 1.00 92.38 81 LEU A N 1
ATOM 589 C CA . LEU A 1 81 ? -5.461 -7.365 13.998 1.00 92.38 81 LEU A CA 1
ATOM 590 C C . LEU A 1 81 ? -5.852 -6.186 14.893 1.00 92.38 81 LEU A C 1
ATOM 592 O O . LEU A 1 81 ? -6.466 -6.398 15.934 1.00 92.38 81 LEU A O 1
ATOM 596 N N . LEU A 1 82 ? -5.559 -4.953 14.478 1.00 90.94 82 LEU A N 1
ATOM 597 C CA . LEU A 1 82 ? -5.949 -3.747 15.203 1.00 90.94 82 LEU A CA 1
ATOM 598 C C . LEU A 1 82 ? -7.474 -3.588 15.251 1.00 90.94 82 LEU A C 1
ATOM 600 O O . LEU A 1 82 ? -8.019 -3.271 16.305 1.00 90.94 82 LEU A O 1
ATOM 604 N N . ALA A 1 83 ? -8.171 -3.852 14.143 1.00 89.25 83 ALA A N 1
ATOM 605 C CA . ALA A 1 83 ? -9.631 -3.816 14.092 1.00 89.25 83 ALA A CA 1
ATOM 606 C C . ALA A 1 83 ? -10.257 -4.883 15.004 1.00 89.25 83 ALA A C 1
ATOM 608 O O . ALA A 1 83 ? -11.163 -4.575 15.777 1.00 89.25 83 ALA A O 1
ATOM 609 N N . LEU A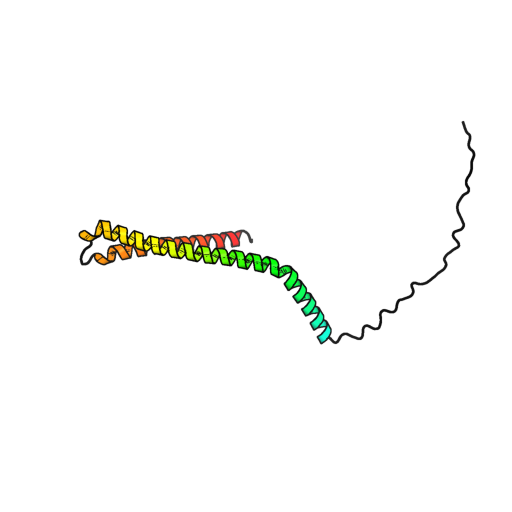 1 84 ? -9.747 -6.118 14.964 1.00 89.00 84 LEU A N 1
ATOM 610 C CA . LEU A 1 84 ? -10.202 -7.206 15.835 1.00 89.00 84 LEU A CA 1
ATOM 611 C C . LEU A 1 84 ? -9.892 -6.927 17.310 1.00 89.00 84 LEU A C 1
ATOM 613 O O . LEU A 1 84 ? -10.745 -7.149 18.166 1.00 89.00 84 LEU A O 1
ATOM 617 N N . GLY A 1 85 ? -8.700 -6.412 17.612 1.00 87.38 85 GLY A N 1
ATOM 618 C CA . GLY A 1 85 ? -8.293 -6.027 18.961 1.00 87.38 85 GLY A CA 1
ATOM 619 C C . GLY A 1 85 ? -9.147 -4.887 19.514 1.00 87.38 85 GLY A C 1
ATOM 620 O O . GLY A 1 85 ? -9.628 -4.978 20.640 1.00 87.38 85 GLY A O 1
ATOM 621 N N . GLY A 1 86 ? -9.414 -3.858 18.707 1.00 85.19 86 GLY A N 1
ATOM 622 C CA . GLY A 1 86 ? -10.309 -2.758 19.069 1.00 85.19 86 GLY A CA 1
ATOM 623 C C . GLY A 1 86 ? -11.748 -3.225 19.287 1.00 85.19 86 GLY A C 1
ATOM 624 O O . GLY A 1 86 ? -12.369 -2.858 20.284 1.00 85.19 86 GLY A O 1
ATOM 625 N N . LEU A 1 87 ? -12.254 -4.103 18.413 1.00 85.69 87 LEU A N 1
ATOM 626 C CA . LEU A 1 87 ? -13.562 -4.734 18.593 1.00 85.69 87 LEU A CA 1
ATOM 627 C C . LEU A 1 87 ? -13.618 -5.509 19.911 1.00 85.69 87 LEU A C 1
ATOM 629 O O . LEU A 1 87 ? -14.570 -5.362 20.674 1.00 85.69 87 LEU A O 1
ATOM 633 N N . ARG A 1 88 ? -12.581 -6.304 20.193 1.00 85.94 88 ARG A N 1
ATOM 634 C CA . ARG A 1 88 ? -12.482 -7.106 21.413 1.00 85.94 88 ARG A CA 1
ATOM 635 C C . ARG A 1 88 ? -12.416 -6.228 22.657 1.00 85.94 88 ARG A C 1
ATOM 637 O O . ARG A 1 88 ? -13.100 -6.541 23.625 1.00 85.94 88 ARG A O 1
ATOM 644 N N . ALA A 1 89 ? -11.647 -5.142 22.634 1.00 84.44 89 ALA A N 1
ATOM 645 C CA . ALA A 1 89 ? -11.560 -4.194 23.742 1.00 84.44 89 ALA A CA 1
ATOM 646 C C . ALA A 1 89 ? -12.927 -3.553 24.025 1.00 84.44 89 ALA A C 1
ATOM 648 O O . ALA A 1 89 ? -13.408 -3.605 25.153 1.00 84.44 89 ALA A O 1
ATOM 649 N N . LEU A 1 90 ? -13.611 -3.061 22.986 1.00 81.88 90 LEU A N 1
ATOM 650 C CA . LEU A 1 90 ? -14.955 -2.485 23.116 1.00 81.88 90 LEU A CA 1
ATOM 651 C C . LEU A 1 90 ? -15.977 -3.499 23.637 1.00 81.88 90 LEU A C 1
ATOM 653 O O . LEU A 1 90 ? -16.798 -3.168 24.490 1.00 81.88 90 LEU A O 1
ATOM 657 N N . GLN A 1 91 ? -15.924 -4.737 23.149 1.00 78.69 91 GLN A N 1
ATOM 658 C CA . GLN A 1 91 ? -16.795 -5.815 23.616 1.00 78.69 91 GLN A CA 1
ATOM 659 C C . GLN A 1 91 ? -16.470 -6.273 25.045 1.00 78.69 91 GLN A C 1
ATOM 661 O O . GLN A 1 91 ? -17.376 -6.717 25.738 1.00 78.69 91 GLN A O 1
ATOM 666 N N . THR A 1 92 ? -15.216 -6.167 25.495 1.00 79.25 92 THR A N 1
ATOM 667 C CA . THR A 1 92 ? -14.810 -6.550 26.861 1.00 79.25 92 THR A CA 1
ATOM 668 C C . THR A 1 92 ? -15.256 -5.501 27.876 1.00 79.25 92 THR A C 1
ATOM 670 O O . THR A 1 92 ? -15.857 -5.852 28.883 1.00 79.25 92 THR A O 1
ATOM 673 N N . GLU A 1 93 ? -15.041 -4.219 27.580 1.00 78.25 93 GLU A N 1
ATOM 674 C CA . GLU A 1 93 ? -15.389 -3.115 28.488 1.00 78.25 93 GLU A CA 1
ATOM 675 C C . GLU A 1 93 ? -16.890 -2.791 28.489 1.00 78.25 93 GLU A C 1
ATOM 677 O O . GLU A 1 93 ? -17.442 -2.333 29.484 1.00 78.25 93 GLU A O 1
ATOM 682 N N . THR A 1 94 ? -17.579 -3.034 27.370 1.00 71.38 94 THR A N 1
ATOM 683 C CA . THR A 1 94 ? -18.980 -2.612 27.192 1.00 71.38 94 THR A CA 1
ATOM 684 C C . THR A 1 94 ? -19.955 -3.784 27.053 1.00 71.38 94 THR A C 1
ATOM 686 O O . THR A 1 94 ? -21.148 -3.574 26.825 1.00 71.38 94 THR A O 1
ATOM 689 N N . GLY A 1 95 ? -19.467 -5.021 27.189 1.00 63.00 95 GLY A N 1
ATOM 690 C CA . GLY A 1 95 ? -20.216 -6.256 26.941 1.00 63.00 95 GLY A CA 1
ATOM 691 C C . GLY A 1 95 ? -21.419 -6.478 27.857 1.00 63.00 95 GLY A C 1
ATOM 692 O O . GLY A 1 95 ? -22.393 -7.081 27.417 1.00 63.00 95 GLY A O 1
ATOM 693 N N . GLU A 1 96 ? -21.403 -5.950 29.083 1.00 63.66 96 GLU A N 1
ATOM 694 C CA . GLU A 1 96 ? -22.560 -6.011 29.992 1.00 63.66 96 GLU A CA 1
ATOM 695 C C . GLU A 1 96 ? -23.577 -4.883 29.735 1.00 63.66 96 GLU A C 1
ATOM 697 O O . GLU A 1 96 ? -24.778 -5.065 29.936 1.00 63.66 96 GLU A O 1
ATOM 702 N N . HIS A 1 97 ? -23.120 -3.734 29.224 1.00 66.75 97 HIS A N 1
ATOM 703 C CA . HIS A 1 97 ? -23.945 -2.538 29.016 1.00 66.75 97 HIS A CA 1
ATOM 704 C C . HIS A 1 97 ? -24.582 -2.448 27.617 1.00 66.75 97 HIS A C 1
ATOM 706 O O . HIS A 1 97 ? -25.643 -1.844 27.470 1.00 66.75 97 HIS A O 1
ATOM 712 N N . LEU A 1 98 ? -23.975 -3.051 26.588 1.00 64.19 98 LEU A N 1
ATOM 713 C CA . LEU A 1 98 ? -24.471 -3.055 25.200 1.00 64.19 98 LEU A CA 1
ATOM 714 C C . LEU A 1 98 ? -25.069 -4.414 24.799 1.00 64.19 98 LEU A C 1
ATOM 716 O O . LEU A 1 98 ? -24.770 -4.951 23.730 1.00 64.19 98 LEU A O 1
ATOM 720 N N . THR A 1 99 ? -25.923 -4.987 25.647 1.00 66.75 99 THR A N 1
ATOM 721 C CA . THR A 1 99 ? -26.651 -6.229 25.337 1.00 66.75 99 THR A CA 1
ATOM 722 C C . THR A 1 99 ? -27.977 -5.947 24.604 1.00 66.75 99 THR A C 1
ATOM 724 O O . THR A 1 99 ? -28.529 -4.848 24.662 1.00 66.75 99 THR A O 1
ATOM 727 N N . GLY A 1 100 ? -28.489 -6.923 23.839 1.00 71.25 100 GLY A N 1
ATOM 728 C CA . GLY A 1 100 ? -29.751 -6.797 23.093 1.00 71.25 100 GLY A CA 1
ATOM 729 C C . GLY A 1 100 ? -29.643 -5.968 21.802 1.00 71.25 100 GLY A C 1
ATOM 730 O O . GLY A 1 100 ? -28.848 -6.289 20.913 1.00 71.25 100 GLY A O 1
ATOM 731 N N . SER A 1 101 ? -30.449 -4.907 21.675 1.00 70.88 101 SER A N 1
ATOM 732 C CA . SER A 1 101 ? -30.560 -4.071 20.461 1.00 70.88 101 SER A CA 1
ATOM 733 C C . SER A 1 101 ? -29.331 -3.202 20.164 1.00 70.88 101 SER A C 1
ATOM 735 O O . SER A 1 101 ? -29.233 -2.651 19.071 1.00 70.88 101 SER A O 1
ATOM 737 N N . LEU A 1 102 ? -28.385 -3.089 21.102 1.00 73.56 102 LEU A N 1
ATOM 738 C CA . LEU A 1 102 ? -27.154 -2.297 20.971 1.00 73.56 102 LEU A CA 1
ATOM 739 C C . LEU A 1 102 ? -25.913 -3.129 20.604 1.00 73.56 102 LEU A C 1
ATOM 741 O O . LEU A 1 102 ? -24.831 -2.566 20.429 1.00 73.56 102 LEU A O 1
ATOM 745 N N . SER A 1 103 ? -26.069 -4.441 20.408 1.00 73.69 103 SER A N 1
ATOM 746 C CA . SER A 1 103 ? -24.986 -5.372 20.045 1.00 73.69 103 SER A CA 1
ATOM 747 C C . SER A 1 103 ? -24.268 -5.033 18.729 1.00 73.69 103 SER A C 1
ATOM 749 O O . SER A 1 103 ? -23.135 -5.459 18.528 1.00 73.69 103 SER A O 1
ATOM 751 N N . TRP A 1 104 ? -24.877 -4.236 17.844 1.00 76.62 104 TRP A N 1
ATOM 752 C CA . TRP A 1 104 ? -24.273 -3.784 16.583 1.00 76.62 104 TRP A CA 1
ATOM 753 C C . TRP A 1 104 ? -23.271 -2.624 16.761 1.00 76.62 104 TRP A C 1
ATOM 755 O O . TRP A 1 104 ? -22.409 -2.416 15.904 1.00 76.62 104 TRP A O 1
ATOM 765 N N . THR A 1 105 ? -23.351 -1.883 17.872 1.00 81.69 105 THR A N 1
ATOM 766 C CA . THR A 1 105 ? -22.566 -0.658 18.129 1.00 81.69 105 THR A CA 1
ATOM 767 C C . THR A 1 105 ? -21.047 -0.875 18.060 1.00 81.69 105 THR A C 1
ATOM 769 O O . THR A 1 105 ? -20.377 -0.099 17.374 1.00 81.69 105 THR A O 1
ATOM 772 N N . PRO A 1 106 ? -20.467 -1.929 18.677 1.00 80.06 106 PRO A N 1
ATOM 773 C CA . PRO A 1 106 ? -19.023 -2.171 18.615 1.00 80.06 106 PRO A CA 1
ATOM 774 C C . PRO A 1 106 ? -18.527 -2.357 17.175 1.00 80.06 106 PRO A C 1
ATOM 776 O O . PRO A 1 106 ? -17.469 -1.852 16.803 1.00 80.06 106 PRO A O 1
ATOM 779 N N . TYR A 1 107 ? -19.325 -3.022 16.336 1.00 82.25 107 TYR A N 1
ATOM 780 C CA . TYR A 1 107 ? -19.009 -3.236 14.926 1.00 82.25 107 TYR A CA 1
ATOM 781 C C . TYR A 1 107 ? -19.064 -1.928 14.129 1.00 82.25 107 TYR A C 1
ATOM 783 O O . TYR A 1 107 ? -18.189 -1.685 13.299 1.00 82.25 107 TYR A O 1
ATOM 791 N N . ALA A 1 108 ? -20.042 -1.059 14.406 1.00 82.44 108 ALA A N 1
ATOM 792 C CA . ALA A 1 108 ? -20.153 0.245 13.752 1.00 82.44 108 ALA A CA 1
ATOM 793 C C . ALA A 1 108 ? -18.992 1.188 14.101 1.00 82.44 108 ALA A C 1
ATOM 795 O O . ALA A 1 108 ? -18.502 1.895 13.221 1.00 82.44 108 ALA A O 1
ATOM 796 N N . ILE A 1 109 ? -18.510 1.170 15.348 1.00 83.06 109 ILE A N 1
ATOM 797 C CA . ILE A 1 109 ? -17.351 1.973 15.770 1.00 83.06 109 ILE A CA 1
ATOM 798 C C . ILE A 1 109 ? -16.085 1.510 15.046 1.00 83.06 109 ILE A C 1
ATOM 800 O O . ILE A 1 109 ? -15.351 2.329 14.492 1.00 83.06 109 ILE A O 1
ATOM 804 N N . VAL A 1 110 ? -15.839 0.200 15.002 1.00 87.50 110 VAL A N 1
ATOM 805 C CA . VAL A 1 110 ? -14.679 -0.354 14.290 1.00 87.50 110 VAL A CA 1
ATOM 806 C C . VAL A 1 110 ? -14.771 -0.059 12.794 1.00 87.50 110 VAL A C 1
ATOM 808 O O . VAL A 1 110 ? -13.782 0.362 12.193 1.00 87.50 110 VAL A O 1
ATOM 811 N N . LEU A 1 111 ? -15.962 -0.185 12.201 1.00 87.06 111 LEU A N 1
ATOM 812 C CA . LEU A 1 111 ? -16.203 0.183 10.806 1.00 87.06 111 LEU A CA 1
ATOM 813 C C . LEU A 1 111 ? -15.903 1.666 10.549 1.00 87.06 111 LEU A C 1
ATOM 815 O O . LEU A 1 111 ? -15.221 1.991 9.577 1.00 87.06 111 LEU A O 1
ATOM 819 N N . ALA A 1 112 ? -16.356 2.563 11.427 1.00 87.50 112 ALA A N 1
ATOM 820 C CA . ALA A 1 112 ? -16.054 3.988 11.333 1.00 87.50 112 ALA A CA 1
ATOM 821 C C . ALA A 1 112 ? -14.542 4.253 11.428 1.00 87.50 112 ALA A C 1
ATOM 823 O O . ALA A 1 112 ? -14.004 5.013 10.623 1.00 87.50 112 ALA A O 1
ATOM 824 N N . GLY A 1 113 ? -13.838 3.578 12.342 1.00 89.62 113 GLY A 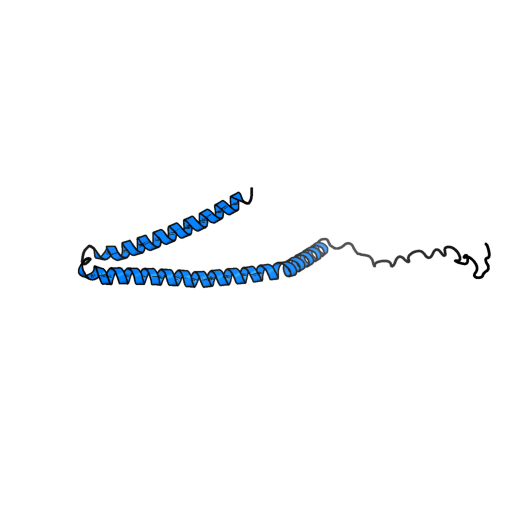N 1
ATOM 825 C CA . GLY A 1 113 ? -12.380 3.659 12.455 1.00 89.62 113 GLY A CA 1
ATOM 826 C C . GLY A 1 113 ? -11.664 3.240 11.167 1.00 89.62 113 GLY A C 1
ATOM 827 O O . GLY A 1 113 ? -10.814 3.975 10.662 1.00 89.62 113 GLY A O 1
ATOM 828 N N . VAL A 1 114 ? -12.061 2.107 10.578 1.00 91.62 114 VAL A N 1
ATOM 829 C CA . VAL A 1 114 ? -11.521 1.634 9.291 1.00 91.62 114 VAL A CA 1
ATOM 830 C C . VAL A 1 114 ? -11.800 2.639 8.168 1.00 91.62 114 VAL A C 1
ATOM 832 O O . VAL A 1 114 ? -10.906 2.926 7.370 1.00 91.62 114 VAL A O 1
ATOM 835 N N . LEU A 1 115 ? -13.001 3.224 8.120 1.00 93.00 115 LEU A N 1
ATOM 836 C CA . LEU A 1 115 ? -13.351 4.244 7.127 1.00 93.00 115 LEU A CA 1
ATOM 837 C C . LEU A 1 115 ? -12.491 5.503 7.261 1.00 93.00 115 LEU A C 1
ATOM 839 O O . LEU A 1 115 ? -12.028 6.022 6.248 1.00 93.00 115 LEU A O 1
ATOM 843 N N . VAL A 1 116 ? -12.230 5.980 8.480 1.00 93.88 116 VAL A N 1
ATOM 844 C CA . VAL A 1 116 ? -11.359 7.146 8.706 1.00 93.88 116 VAL A CA 1
ATOM 845 C C . VAL A 1 116 ? -9.944 6.870 8.201 1.00 93.88 116 VAL A C 1
ATOM 847 O O . VAL A 1 116 ? -9.400 7.676 7.443 1.00 93.88 116 VAL A O 1
ATOM 850 N N . VAL A 1 117 ? -9.371 5.713 8.550 1.00 93.00 117 VAL A N 1
ATOM 851 C CA . VAL A 1 117 ? -8.039 5.307 8.070 1.00 93.00 117 VAL A CA 1
ATOM 852 C C . VAL A 1 117 ? -8.017 5.215 6.542 1.00 93.00 117 VAL A C 1
ATOM 854 O O . VAL A 1 117 ? -7.094 5.724 5.905 1.00 93.00 117 VAL A O 1
ATOM 857 N N . PHE A 1 118 ? -9.052 4.633 5.934 1.00 93.38 118 PHE A N 1
ATOM 858 C CA . PHE A 1 118 ? -9.174 4.533 4.480 1.00 93.38 118 PHE A CA 1
ATOM 859 C C . PHE A 1 118 ? -9.260 5.908 3.800 1.00 93.38 118 PHE A C 1
ATOM 861 O O . PHE A 1 118 ? -8.557 6.169 2.819 1.00 93.38 118 PHE A O 1
ATOM 868 N N . LEU A 1 119 ? -10.094 6.812 4.319 1.00 95.44 119 LEU A N 1
ATOM 869 C CA . LEU A 1 119 ? -10.245 8.166 3.786 1.00 95.44 119 LEU A CA 1
ATOM 870 C C . LEU A 1 119 ? -8.950 8.969 3.918 1.00 95.44 119 LEU A C 1
ATOM 872 O O . LEU A 1 119 ? -8.591 9.683 2.979 1.00 95.44 119 LEU A O 1
ATOM 876 N N . PHE A 1 120 ? -8.236 8.811 5.033 1.00 94.88 120 PHE A N 1
ATOM 877 C CA . PHE A 1 120 ? -6.927 9.420 5.245 1.00 94.88 120 PHE A CA 1
ATOM 878 C C . PHE A 1 120 ? -5.878 8.876 4.267 1.00 94.88 120 PHE A C 1
ATOM 880 O O . PHE A 1 120 ? -5.183 9.646 3.608 1.00 94.88 120 PHE A O 1
ATOM 887 N N . ALA A 1 121 ? -5.804 7.555 4.083 1.00 92.62 121 ALA A N 1
ATOM 888 C CA . ALA A 1 121 ? -4.906 6.955 3.098 1.00 92.62 121 ALA A CA 1
ATOM 889 C C . ALA A 1 121 ? -5.210 7.467 1.677 1.00 92.62 121 ALA A C 1
ATOM 891 O O . ALA A 1 121 ? -4.304 7.828 0.922 1.00 92.62 121 ALA A O 1
ATOM 892 N N . ARG A 1 122 ? -6.497 7.580 1.325 1.00 95.00 122 ARG A N 1
ATOM 893 C CA . ARG A 1 122 ? -6.942 8.116 0.033 1.00 95.00 122 ARG A CA 1
ATOM 894 C C . ARG A 1 122 ? -6.637 9.608 -0.125 1.00 95.00 122 ARG A C 1
ATOM 896 O O . ARG A 1 122 ? -6.322 10.032 -1.239 1.00 95.00 122 ARG A O 1
ATOM 903 N N . SER A 1 123 ? -6.780 10.422 0.920 1.00 94.06 123 SER A N 1
ATOM 904 C CA . SER A 1 123 ? -6.465 11.854 0.852 1.00 94.06 123 SER A CA 1
ATOM 905 C C . SER A 1 123 ? -4.961 12.072 0.716 1.00 94.06 123 SER A C 1
ATOM 907 O O . SER A 1 123 ? -4.549 12.806 -0.180 1.00 94.06 123 SER A O 1
ATOM 909 N N . ALA A 1 124 ? -4.148 11.351 1.491 1.00 91.88 124 ALA A N 1
ATOM 910 C CA . ALA A 1 124 ? -2.692 11.382 1.394 1.00 91.88 124 ALA A CA 1
ATOM 911 C C . ALA A 1 124 ? -2.204 10.937 0.006 1.00 91.88 124 ALA A C 1
ATOM 913 O O . ALA A 1 124 ? -1.344 11.584 -0.590 1.00 91.88 124 ALA A O 1
ATOM 914 N N . ALA A 1 125 ? -2.797 9.880 -0.557 1.00 90.69 125 ALA A N 1
ATOM 915 C CA . ALA A 1 125 ? -2.481 9.431 -1.912 1.00 90.69 125 ALA A CA 1
ATOM 916 C C . ALA A 1 125 ? -2.879 10.454 -2.991 1.00 90.69 125 ALA A C 1
ATOM 918 O O . ALA A 1 125 ? -2.241 10.513 -4.040 1.00 90.69 125 ALA A O 1
ATOM 919 N N . ARG A 1 126 ? -3.928 11.256 -2.760 1.00 90.44 126 ARG A N 1
ATOM 920 C CA . ARG A 1 126 ? -4.334 12.332 -3.678 1.00 90.44 126 ARG A CA 1
ATOM 921 C C . ARG A 1 126 ? -3.484 13.592 -3.538 1.00 90.44 126 ARG A C 1
ATOM 923 O O . ARG A 1 126 ? -3.228 14.212 -4.561 1.00 90.44 126 ARG A O 1
ATOM 930 N N . ALA A 1 127 ? -3.048 13.949 -2.331 1.00 89.69 127 ALA A N 1
ATOM 931 C CA . ALA A 1 127 ? -2.157 15.088 -2.101 1.00 89.69 127 ALA A CA 1
ATOM 932 C C . ALA A 1 127 ? -0.840 14.910 -2.867 1.00 89.69 127 ALA A C 1
ATOM 934 O O . ALA A 1 127 ? -0.532 15.713 -3.734 1.00 89.69 127 ALA A O 1
ATOM 935 N N . ARG A 1 128 ? -0.194 13.747 -2.718 1.00 87.38 128 ARG A N 1
ATOM 936 C CA . ARG A 1 128 ? 1.056 13.425 -3.432 1.00 87.38 128 ARG A CA 1
ATOM 937 C C . ARG A 1 128 ? 0.952 13.524 -4.959 1.00 87.38 128 ARG A C 1
ATOM 939 O O . ARG A 1 128 ? 1.938 13.796 -5.627 1.00 87.38 128 ARG A O 1
ATOM 946 N N . ARG A 1 129 ? -0.233 13.261 -5.525 1.00 85.81 129 ARG A N 1
ATOM 947 C CA . ARG A 1 129 ? -0.479 13.376 -6.974 1.00 85.81 129 ARG A CA 1
ATOM 948 C C . ARG A 1 129 ? -0.645 14.823 -7.434 1.00 85.81 129 ARG A C 1
ATOM 950 O O . ARG A 1 129 ? -0.446 15.082 -8.611 1.00 85.81 129 ARG A O 1
ATOM 957 N N . ARG A 1 130 ? -1.075 15.718 -6.542 1.00 84.69 130 ARG A N 1
ATOM 958 C CA . ARG A 1 130 ? -1.195 17.153 -6.821 1.00 84.69 130 ARG A CA 1
ATOM 959 C C . ARG A 1 130 ? 0.175 17.806 -6.803 1.00 84.69 130 ARG A C 1
ATOM 961 O O . ARG A 1 130 ? 0.507 18.465 -7.774 1.00 84.69 130 ARG A O 1
ATOM 968 N N . ASP A 1 131 ? 0.968 17.512 -5.778 1.00 84.94 131 ASP A N 1
ATOM 969 C CA . ASP A 1 131 ? 2.326 18.043 -5.635 1.00 84.94 131 ASP A CA 1
ATOM 970 C C . ASP A 1 131 ? 3.181 17.667 -6.863 1.00 84.94 131 ASP A C 1
ATOM 972 O O . ASP A 1 131 ? 3.771 18.521 -7.511 1.00 84.94 131 ASP A O 1
ATOM 976 N N . ALA A 1 132 ? 3.107 16.404 -7.303 1.00 81.50 132 ALA A N 1
ATOM 977 C CA . ALA A 1 132 ? 3.799 15.940 -8.509 1.00 81.50 132 ALA A CA 1
ATOM 978 C C . ALA A 1 132 ? 3.313 16.584 -9.827 1.00 81.50 132 ALA A C 1
ATOM 980 O O . ALA A 1 132 ? 4.016 16.506 -10.831 1.00 81.50 132 ALA A O 1
ATOM 981 N N . ALA A 1 133 ? 2.103 17.153 -9.861 1.00 82.19 133 ALA A N 1
ATOM 982 C CA . ALA A 1 133 ? 1.592 17.875 -11.027 1.00 82.19 133 ALA A CA 1
ATOM 983 C C . ALA A 1 133 ? 2.017 19.352 -11.027 1.00 82.19 133 ALA A C 1
ATOM 985 O O . ALA A 1 133 ? 2.100 19.945 -12.098 1.00 82.19 133 ALA A O 1
ATOM 986 N N . GLU A 1 134 ? 2.278 19.924 -9.849 1.00 81.75 134 GLU A N 1
ATOM 987 C CA . GLU A 1 134 ? 2.767 21.296 -9.676 1.00 81.75 134 GLU A CA 1
ATOM 988 C C . GLU A 1 134 ? 4.267 21.389 -9.992 1.00 81.75 134 GLU A C 1
ATOM 990 O O . GLU A 1 134 ? 4.672 22.286 -10.718 1.00 81.75 134 GLU A O 1
ATOM 995 N N . ASP A 1 135 ? 5.065 20.395 -9.581 1.00 78.75 135 ASP A N 1
ATOM 996 C CA . ASP A 1 135 ? 6.506 20.315 -9.894 1.00 78.75 135 ASP A CA 1
ATOM 997 C C . ASP A 1 135 ? 6.811 20.090 -11.392 1.00 78.75 135 ASP A C 1
ATOM 999 O O . ASP A 1 135 ? 7.955 20.215 -11.830 1.00 78.75 135 ASP A O 1
ATOM 1003 N N . ALA A 1 136 ? 5.807 19.691 -12.178 1.00 76.19 136 ALA A N 1
ATOM 1004 C CA . ALA A 1 136 ? 5.945 19.390 -13.602 1.00 76.19 136 ALA A CA 1
ATOM 1005 C C . ALA A 1 136 ? 5.601 20.577 -14.527 1.00 76.19 136 ALA A C 1
ATOM 1007 O O . ALA A 1 136 ? 5.740 20.433 -15.746 1.00 76.19 136 ALA A O 1
ATOM 1008 N N . GLN A 1 137 ? 5.125 21.701 -13.976 1.00 63.59 137 GLN A N 1
ATOM 1009 C CA . GLN A 1 137 ? 4.824 22.946 -14.702 1.00 63.59 137 GLN A CA 1
ATOM 1010 C C . GLN A 1 137 ? 5.964 23.957 -14.593 1.00 63.59 137 GLN A C 1
ATOM 1012 O O . GLN A 1 137 ? 6.175 24.667 -15.603 1.00 63.59 137 GLN A O 1
#

pLDDT: mean 79.34, std 14.95, range [43.84, 97.31]

Foldseek 3Di:
DDDDDDDDDDDDDPDDDPDDDPPPPPPPDPDPQDVVNVVVVVVVVVVVVCVVPVPVVVVVVVVVVVVVVVVVVVVVVVLVVVLVVQLVVCCVVCVVPQPDPNVCVSVVVSVVVVVVVVVVVVVVVVVVVVVVVVVVD